Protein AF-T0SGX7-F1 (afdb_monomer_lite)

Structure (mmCIF, N/CA/C/O backbone):
data_AF-T0SGX7-F1
#
_entry.id   AF-T0SGX7-F1
#
loop_
_atom_site.group_PDB
_atom_site.id
_atom_site.type_symbol
_atom_site.label_atom_id
_atom_site.label_alt_id
_atom_site.label_comp_id
_atom_site.label_asym_id
_atom_site.label_entity_id
_atom_site.label_seq_id
_atom_site.pdbx_PDB_ins_code
_atom_site.Cartn_x
_atom_site.Cartn_y
_atom_site.Cartn_z
_atom_site.occupancy
_atom_site.B_iso_or_equiv
_atom_site.auth_seq_id
_atom_site.auth_comp_id
_atom_site.auth_asym_id
_atom_site.auth_atom_id
_atom_site.pdbx_PDB_model_num
ATOM 1 N N . MET A 1 1 ? -14.349 7.150 24.440 1.00 60.56 1 MET A N 1
ATOM 2 C CA . MET A 1 1 ? -14.255 6.760 23.020 1.00 60.56 1 MET A CA 1
ATOM 3 C C . MET A 1 1 ? -13.538 5.425 22.961 1.00 60.56 1 MET A C 1
ATOM 5 O O . MET A 1 1 ? -12.526 5.300 23.639 1.00 60.56 1 MET A O 1
ATOM 9 N N . GLN A 1 2 ? -14.108 4.421 22.298 1.00 63.16 2 GLN A N 1
ATOM 10 C CA . GLN A 1 2 ? -13.567 3.058 22.268 1.00 63.16 2 GLN A CA 1
ATOM 11 C C . GLN A 1 2 ? -13.543 2.549 20.828 1.00 63.16 2 GLN A C 1
ATOM 13 O O . GLN A 1 2 ? -14.451 2.848 20.053 1.00 63.16 2 GLN A O 1
ATOM 18 N N . ILE A 1 3 ? -12.508 1.786 20.488 1.00 76.69 3 ILE A N 1
ATOM 19 C CA . ILE A 1 3 ? -12.395 1.096 19.204 1.00 76.69 3 ILE A CA 1
ATOM 20 C C . ILE A 1 3 ? -13.246 -0.180 19.276 1.00 76.69 3 ILE A C 1
ATOM 22 O O . ILE A 1 3 ? -12.755 -1.243 19.639 1.00 76.69 3 ILE A O 1
ATOM 26 N N . GLU A 1 4 ? -14.543 -0.063 18.993 1.00 73.44 4 GLU A N 1
ATOM 27 C CA . GLU A 1 4 ? -15.496 -1.188 19.079 1.00 73.44 4 GLU A CA 1
ATOM 28 C C . GLU A 1 4 ? -15.852 -1.781 17.703 1.00 73.44 4 GLU A C 1
ATOM 30 O O . GLU A 1 4 ? -16.314 -2.914 17.627 1.00 73.44 4 GLU A O 1
ATOM 35 N N . GLN A 1 5 ? -15.598 -1.049 16.610 1.00 81.19 5 GLN A N 1
ATOM 36 C CA . GLN A 1 5 ? -16.000 -1.421 15.241 1.00 81.19 5 GLN A CA 1
ATOM 37 C C . GLN A 1 5 ? -14.837 -1.354 14.236 1.00 81.19 5 GLN A C 1
ATOM 39 O O . GLN A 1 5 ? -15.027 -1.017 13.072 1.00 81.19 5 GLN A O 1
ATOM 44 N N . ALA A 1 6 ? -13.611 -1.674 14.668 1.00 82.56 6 ALA A N 1
ATOM 45 C CA . ALA A 1 6 ? -12.441 -1.653 13.778 1.00 82.56 6 ALA A CA 1
ATOM 46 C C . ALA A 1 6 ? -12.567 -2.589 12.564 1.00 82.56 6 ALA A C 1
ATOM 48 O O . ALA A 1 6 ? -11.907 -2.380 11.550 1.00 82.56 6 ALA A O 1
ATOM 49 N N . CYS A 1 7 ? -13.409 -3.622 12.650 1.00 82.38 7 CYS A N 1
ATOM 50 C CA . CYS A 1 7 ? -13.674 -4.531 11.538 1.00 82.38 7 CYS A CA 1
ATOM 51 C C . CYS A 1 7 ? -14.373 -3.863 10.345 1.00 82.38 7 CYS A C 1
ATOM 53 O O . CYS A 1 7 ? -14.205 -4.354 9.228 1.00 82.38 7 CYS A O 1
ATOM 55 N N . GLU A 1 8 ? -15.084 -2.757 10.584 1.00 85.00 8 GLU A N 1
ATOM 56 C CA . GLU A 1 8 ? -15.831 -1.987 9.581 1.00 85.00 8 GLU A CA 1
ATOM 57 C C . GLU A 1 8 ? -14.970 -0.931 8.875 1.00 85.00 8 GLU A C 1
ATOM 59 O O . GLU A 1 8 ? -15.434 -0.265 7.952 1.00 85.00 8 GLU A O 1
ATOM 64 N N . TRP A 1 9 ? -13.728 -0.722 9.320 1.00 90.06 9 TRP A N 1
ATOM 65 C CA . TRP A 1 9 ? -12.872 0.309 8.742 1.00 90.06 9 TRP A CA 1
ATOM 66 C C . TRP A 1 9 ? -12.347 -0.085 7.368 1.00 90.06 9 TRP A C 1
ATOM 68 O O . TRP A 1 9 ? -12.025 -1.246 7.096 1.00 90.06 9 TRP A O 1
ATOM 78 N N . THR A 1 10 ? -12.235 0.922 6.508 1.00 90.75 10 THR A N 1
ATOM 79 C CA . THR A 1 10 ? -11.766 0.763 5.136 1.00 90.75 10 THR A CA 1
ATOM 80 C C . THR A 1 10 ? -10.269 0.494 5.120 1.00 90.75 10 THR A C 1
ATOM 82 O O . THR A 1 10 ? -9.479 1.294 5.622 1.00 90.75 10 THR A O 1
ATOM 85 N N . LEU A 1 11 ? -9.883 -0.620 4.500 1.00 94.19 11 LEU A N 1
ATOM 86 C CA . LEU A 1 11 ? -8.497 -0.887 4.141 1.00 94.19 11 LEU A CA 1
ATOM 87 C C . LEU A 1 11 ? -8.142 0.007 2.950 1.00 94.19 11 LEU A C 1
ATOM 89 O O . LEU A 1 11 ? -8.727 -0.154 1.881 1.00 94.19 11 LEU A O 1
ATOM 93 N N . ASP A 1 12 ? -7.240 0.961 3.157 1.00 96.81 12 ASP A N 1
ATOM 94 C CA . ASP A 1 12 ? -6.843 1.921 2.129 1.00 96.81 12 ASP A CA 1
ATOM 95 C C . ASP A 1 12 ? -6.011 1.219 1.057 1.00 96.81 12 ASP A C 1
ATOM 97 O O . ASP A 1 12 ? -6.415 1.135 -0.099 1.00 96.81 12 ASP A O 1
ATOM 101 N N . HIS A 1 13 ? -4.889 0.625 1.465 1.00 98.00 13 HIS A N 1
ATOM 102 C CA . HIS A 1 13 ? -4.007 -0.109 0.572 1.00 98.00 13 HIS A CA 1
ATOM 103 C C . HIS A 1 13 ? -3.211 -1.194 1.299 1.00 98.00 13 HIS A C 1
ATOM 105 O O . HIS A 1 13 ? -3.097 -1.220 2.526 1.00 98.00 13 HIS A O 1
ATOM 111 N N . VAL A 1 14 ? -2.641 -2.106 0.512 1.00 97.88 14 VAL A N 1
ATOM 112 C CA . VAL A 1 14 ? -1.646 -3.089 0.958 1.00 97.88 14 VAL A CA 1
ATOM 113 C C . VAL A 1 14 ? -0.308 -2.818 0.282 1.00 97.88 14 VAL A C 1
ATOM 115 O O . VAL A 1 14 ? -0.272 -2.407 -0.876 1.00 97.88 14 VAL A O 1
ATOM 118 N N . CYS A 1 15 ? 0.795 -3.075 0.981 1.00 98.38 15 CYS A N 1
ATOM 119 C CA . CYS A 1 15 ? 2.143 -2.885 0.451 1.00 98.38 15 CYS A CA 1
ATOM 120 C C . CYS A 1 15 ? 2.793 -4.227 0.104 1.00 98.38 15 CYS A C 1
ATOM 122 O O . CYS A 1 15 ? 2.898 -5.114 0.959 1.00 98.38 15 CYS A O 1
ATOM 124 N N . TYR A 1 16 ? 3.269 -4.362 -1.136 1.00 98.25 16 TYR A N 1
ATOM 125 C CA . TYR A 1 16 ? 4.116 -5.468 -1.580 1.00 98.25 16 TYR A CA 1
ATOM 126 C C . TYR A 1 16 ? 5.575 -5.011 -1.665 1.00 98.25 16 TYR A C 1
ATOM 128 O O . TYR A 1 16 ? 5.941 -4.180 -2.498 1.00 98.25 16 TYR A O 1
ATOM 136 N N . ARG A 1 17 ? 6.441 -5.585 -0.827 1.00 98.12 17 ARG A N 1
ATOM 137 C CA . ARG A 1 17 ? 7.886 -5.344 -0.873 1.00 98.12 17 ARG A CA 1
ATOM 138 C C . ARG A 1 17 ? 8.523 -6.160 -1.988 1.00 98.12 17 ARG A C 1
ATOM 140 O O . ARG A 1 17 ? 8.257 -7.352 -2.119 1.00 98.12 17 ARG A O 1
ATOM 147 N N . CYS A 1 18 ? 9.420 -5.520 -2.727 1.00 97.50 18 CYS A N 1
ATOM 148 C CA . CYS A 1 18 ? 10.350 -6.194 -3.624 1.00 97.50 18 CYS A CA 1
ATOM 149 C C . CYS A 1 18 ? 11.675 -6.456 -2.892 1.00 97.50 18 CYS A C 1
ATOM 151 O O . CYS A 1 18 ? 12.097 -5.636 -2.070 1.00 97.50 18 CYS A O 1
ATOM 153 N N . GLU A 1 19 ? 12.348 -7.557 -3.217 1.00 96.56 19 GLU A N 1
ATOM 154 C CA . GLU A 1 19 ? 13.724 -7.822 -2.760 1.00 96.56 19 GLU A CA 1
ATOM 155 C C . GLU A 1 19 ? 14.754 -7.134 -3.658 1.00 96.56 19 GLU A C 1
ATOM 157 O O . GLU A 1 19 ? 15.761 -6.612 -3.178 1.00 96.56 19 GLU A O 1
ATOM 162 N N . GLU A 1 20 ? 14.483 -7.105 -4.964 1.00 96.69 20 GLU A N 1
ATOM 163 C CA . GLU A 1 20 ? 15.416 -6.646 -5.990 1.00 96.69 20 GLU A CA 1
ATOM 164 C C . GLU A 1 20 ? 14.817 -5.528 -6.850 1.00 96.69 20 GLU A C 1
ATOM 166 O O . GLU A 1 20 ? 13.611 -5.461 -7.090 1.00 96.69 20 GLU A O 1
ATOM 171 N N . GLU A 1 21 ? 15.671 -4.632 -7.346 1.00 96.94 21 GLU A N 1
ATOM 172 C CA . GLU A 1 21 ? 15.259 -3.528 -8.224 1.00 96.94 21 GLU A CA 1
ATOM 173 C C . GLU A 1 21 ? 14.617 -4.037 -9.525 1.00 96.94 21 GLU A C 1
ATOM 175 O O . GLU A 1 21 ? 13.660 -3.44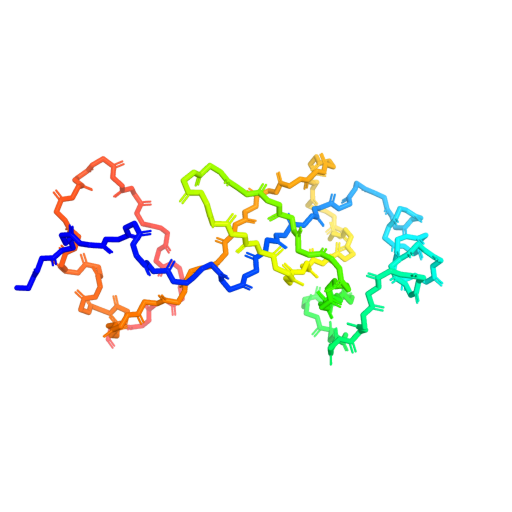9 -10.039 1.00 96.94 21 GLU A O 1
ATOM 180 N N . ALA A 1 22 ? 15.106 -5.175 -10.027 1.00 97.94 22 ALA A N 1
ATOM 181 C CA . ALA A 1 22 ? 14.550 -5.846 -11.193 1.00 97.94 22 ALA A CA 1
ATOM 182 C C . ALA A 1 22 ? 13.101 -6.308 -10.958 1.00 97.94 22 ALA A C 1
ATOM 184 O O . ALA A 1 22 ? 12.274 -6.184 -11.860 1.00 97.94 22 ALA A O 1
ATOM 185 N N . GLU A 1 23 ? 12.772 -6.778 -9.748 1.00 97.88 23 GLU A N 1
ATOM 186 C CA . GLU A 1 23 ? 11.409 -7.178 -9.375 1.00 97.88 23 GLU A CA 1
ATOM 187 C C . GLU A 1 23 ? 10.470 -5.969 -9.375 1.00 97.88 23 GLU A C 1
ATOM 189 O O . GLU A 1 23 ? 9.426 -6.009 -10.027 1.00 97.88 23 GLU A O 1
ATOM 194 N N . TYR A 1 24 ? 10.876 -4.866 -8.735 1.00 98.38 24 TYR A N 1
ATOM 195 C CA . TYR A 1 24 ? 10.110 -3.617 -8.759 1.00 98.38 24 TYR A CA 1
ATOM 196 C C . TYR A 1 24 ? 9.861 -3.141 -10.193 1.00 98.38 24 TYR A C 1
ATOM 198 O O . TYR A 1 24 ? 8.727 -2.845 -10.567 1.00 98.38 24 TYR A O 1
ATOM 206 N N . THR A 1 25 ? 10.912 -3.110 -11.016 1.00 98.38 25 THR A N 1
ATOM 207 C CA . THR A 1 25 ? 10.822 -2.642 -12.404 1.00 98.38 25 THR A CA 1
ATOM 208 C C . THR A 1 25 ? 9.881 -3.526 -13.215 1.00 98.38 25 THR A C 1
ATOM 210 O O . THR A 1 25 ? 9.022 -3.023 -13.940 1.00 98.38 25 THR A O 1
ATOM 213 N N . HIS A 1 26 ? 9.995 -4.846 -13.066 1.00 98.50 26 HIS A N 1
ATOM 214 C CA . HIS A 1 26 ? 9.119 -5.789 -13.745 1.00 98.50 26 HIS A CA 1
ATOM 215 C C . HIS A 1 26 ? 7.652 -5.605 -13.329 1.00 98.50 26 HIS A C 1
ATOM 217 O O . HIS A 1 26 ? 6.780 -5.477 -14.194 1.00 98.50 26 HIS A O 1
ATOM 223 N N . LEU A 1 27 ? 7.377 -5.506 -12.025 1.00 98.31 27 LEU A N 1
ATOM 224 C CA . LEU A 1 27 ? 6.026 -5.292 -11.510 1.00 98.31 27 LEU A CA 1
ATOM 225 C C . LEU A 1 27 ? 5.440 -3.961 -11.991 1.00 98.31 27 LEU A C 1
ATOM 227 O O . LEU A 1 27 ? 4.373 -3.947 -12.602 1.00 98.31 27 LEU A O 1
ATOM 231 N N . ALA A 1 28 ? 6.151 -2.856 -11.770 1.00 98.38 28 ALA A N 1
ATOM 232 C CA . ALA A 1 28 ? 5.639 -1.510 -12.006 1.00 98.38 28 ALA A CA 1
ATOM 233 C C . ALA A 1 28 ? 5.558 -1.129 -13.493 1.00 98.38 28 ALA A C 1
ATOM 235 O O . ALA A 1 28 ? 4.777 -0.249 -13.852 1.00 98.38 28 ALA A O 1
ATOM 236 N N . ARG A 1 29 ? 6.367 -1.747 -14.366 1.00 98.31 29 ARG A N 1
ATOM 237 C CA . ARG A 1 29 ? 6.426 -1.399 -15.799 1.00 98.31 29 ARG A CA 1
ATOM 238 C C . ARG A 1 29 ? 5.806 -2.436 -16.721 1.00 98.31 29 ARG A C 1
ATOM 240 O O . ARG A 1 29 ? 5.434 -2.082 -17.833 1.00 98.31 29 ARG A O 1
ATOM 247 N N . THR A 1 30 ? 5.702 -3.691 -16.286 1.00 98.44 30 THR A N 1
ATOM 248 C CA . THR A 1 30 ? 5.217 -4.785 -17.143 1.00 98.44 30 THR A CA 1
ATOM 249 C C . THR A 1 30 ? 3.932 -5.396 -16.612 1.00 98.44 30 THR A C 1
ATOM 251 O O . THR A 1 30 ? 2.959 -5.482 -17.350 1.00 98.44 30 THR A O 1
ATOM 254 N N . VAL A 1 31 ? 3.904 -5.812 -15.344 1.00 98.38 31 VAL A N 1
ATOM 255 C CA . VAL A 1 31 ? 2.779 -6.592 -14.806 1.00 98.38 31 VAL A CA 1
ATOM 256 C C . VAL A 1 31 ? 1.590 -5.694 -14.473 1.00 98.38 31 VAL A C 1
ATOM 258 O O . VAL A 1 31 ? 0.517 -5.839 -15.054 1.00 98.38 31 VAL A O 1
ATOM 261 N N . LEU A 1 32 ? 1.775 -4.732 -13.570 1.00 98.44 32 LEU A N 1
ATOM 262 C CA . LEU A 1 32 ? 0.683 -3.919 -13.034 1.00 98.44 32 LEU A CA 1
ATOM 263 C C . LEU A 1 32 ? -0.022 -3.053 -14.083 1.00 98.44 32 LEU A C 1
ATOM 265 O O . LEU A 1 32 ? -1.246 -2.999 -14.028 1.00 98.44 32 LEU A O 1
ATOM 269 N N . PRO A 1 33 ? 0.652 -2.475 -15.097 1.00 98.50 33 PRO A N 1
ATOM 270 C CA . PRO A 1 33 ? -0.045 -1.745 -16.158 1.00 98.50 33 PRO A CA 1
ATOM 271 C C . PRO A 1 33 ? -1.078 -2.573 -16.944 1.00 98.50 33 PRO A C 1
ATOM 273 O O . PRO A 1 33 ? -1.951 -1.999 -17.587 1.00 98.50 33 PRO A O 1
ATOM 276 N N . THR A 1 34 ? -1.003 -3.910 -16.902 1.00 98.44 34 THR A N 1
ATOM 277 C CA . THR A 1 34 ? -1.974 -4.792 -17.578 1.00 98.44 34 THR A CA 1
ATOM 278 C C . THR A 1 34 ? -3.234 -5.072 -16.759 1.00 98.44 34 THR A C 1
ATOM 280 O O . THR A 1 34 ? -4.221 -5.547 -17.313 1.00 98.44 34 THR A O 1
ATOM 283 N N . MET A 1 35 ? -3.213 -4.792 -15.454 1.00 98.44 35 MET A N 1
ATOM 284 C CA . MET A 1 35 ? -4.275 -5.186 -14.518 1.00 98.44 35 MET A CA 1
ATOM 285 C C . MET A 1 35 ? -4.602 -4.122 -13.463 1.00 98.44 35 MET A C 1
ATOM 287 O O . MET A 1 35 ? -5.350 -4.381 -12.517 1.00 98.44 35 MET A O 1
ATOM 291 N N . ALA A 1 36 ? -4.003 -2.941 -13.584 1.00 98.75 36 ALA A N 1
ATOM 292 C CA . ALA A 1 36 ? -4.139 -1.849 -12.646 1.00 98.75 36 ALA A CA 1
ATOM 293 C C . ALA A 1 36 ? -3.880 -0.502 -13.325 1.00 98.75 36 ALA A C 1
ATOM 295 O O . ALA A 1 36 ? -3.215 -0.400 -14.356 1.00 98.75 36 ALA A O 1
ATOM 296 N N . THR A 1 37 ? -4.389 0.553 -12.707 1.00 98.81 37 THR A N 1
ATOM 297 C CA . THR A 1 37 ? -4.141 1.940 -13.088 1.00 98.81 37 THR A CA 1
ATOM 298 C C . THR A 1 37 ? -3.139 2.539 -12.112 1.00 98.81 37 THR A C 1
ATOM 300 O O . THR A 1 37 ? -3.376 2.520 -10.904 1.00 98.81 37 THR A O 1
ATOM 303 N N . LEU A 1 38 ? -2.026 3.081 -12.613 1.00 98.75 38 LEU A N 1
ATOM 304 C CA . LEU A 1 38 ? -1.094 3.846 -11.784 1.00 98.75 38 LEU A CA 1
ATOM 305 C C . LEU A 1 38 ? -1.818 5.078 -11.227 1.00 98.75 38 LEU A C 1
ATOM 307 O O . LEU A 1 38 ? -2.332 5.888 -11.997 1.00 98.75 38 LEU A O 1
ATOM 311 N N . LEU A 1 39 ? -1.861 5.208 -9.903 1.00 98.69 39 LEU A N 1
ATOM 312 C CA . LEU A 1 39 ? -2.404 6.389 -9.235 1.00 98.69 39 LEU A CA 1
ATOM 313 C C . LEU A 1 39 ? -1.322 7.453 -9.078 1.00 98.69 39 LEU A C 1
ATOM 315 O O . LEU A 1 39 ? -1.526 8.611 -9.431 1.00 98.69 39 LEU A O 1
ATOM 319 N N . VAL A 1 40 ? -0.169 7.046 -8.550 1.00 98.38 40 VAL A N 1
ATOM 320 C CA . VAL A 1 40 ? 0.964 7.93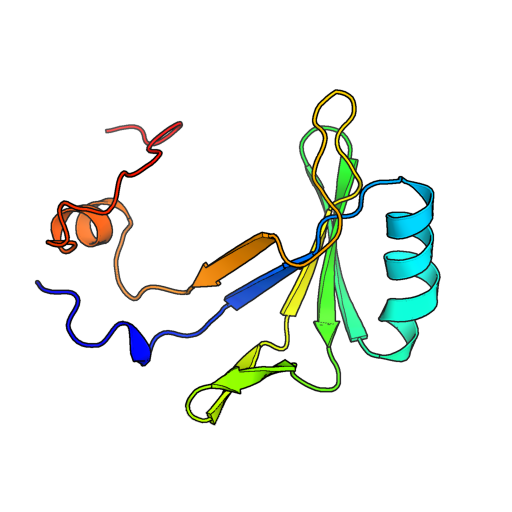0 -8.289 1.00 98.38 40 VAL A CA 1
ATOM 321 C C . VAL A 1 40 ? 2.255 7.126 -8.247 1.00 98.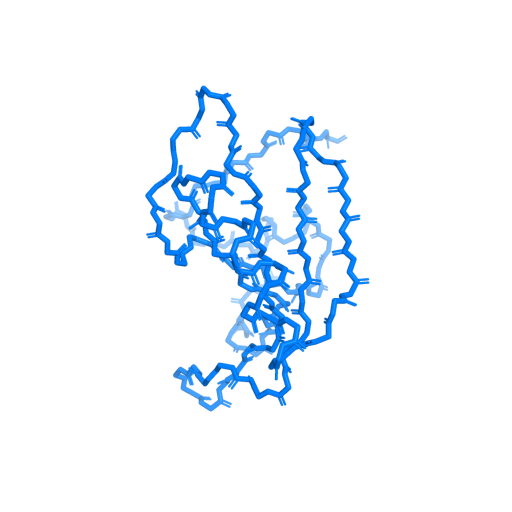38 40 VAL A C 1
ATOM 323 O O . VAL A 1 40 ? 2.272 5.973 -7.821 1.00 98.38 40 VAL A O 1
ATOM 326 N N . GLU A 1 41 ? 3.345 7.749 -8.677 1.00 98.44 41 GLU A N 1
ATOM 327 C CA . GLU A 1 41 ? 4.697 7.288 -8.400 1.00 98.44 41 GLU A CA 1
ATOM 328 C C . GLU A 1 41 ? 5.517 8.483 -7.923 1.00 98.44 41 GLU A C 1
ATOM 330 O O . GLU A 1 41 ? 5.642 9.477 -8.638 1.00 98.44 41 GLU A O 1
ATOM 335 N N . SER A 1 42 ? 6.041 8.391 -6.703 1.00 97.69 42 SER A N 1
ATOM 336 C CA . SER A 1 42 ? 6.732 9.497 -6.037 1.00 97.69 42 SER A CA 1
ATOM 337 C C . SER A 1 42 ? 8.081 9.048 -5.496 1.00 97.69 42 SER A C 1
ATOM 339 O O . SER A 1 42 ? 8.246 7.905 -5.066 1.00 97.69 42 SER A O 1
ATOM 341 N N . GLU A 1 43 ? 9.052 9.959 -5.478 1.00 97.44 43 GLU A N 1
ATOM 342 C CA . GLU A 1 43 ? 10.340 9.711 -4.835 1.00 97.44 43 GLU A CA 1
ATOM 343 C C . GLU A 1 43 ? 10.214 9.876 -3.313 1.00 97.44 43 GLU A C 1
ATOM 345 O O . GLU A 1 43 ? 9.879 10.950 -2.814 1.00 97.44 43 GLU A O 1
ATOM 350 N N . VAL A 1 44 ? 10.504 8.811 -2.562 1.00 94.25 44 VAL A N 1
ATOM 351 C CA . VAL A 1 44 ? 10.449 8.797 -1.094 1.00 94.25 44 VAL A CA 1
ATOM 352 C C . VAL A 1 44 ? 11.724 8.166 -0.552 1.00 94.25 44 VAL A C 1
ATOM 354 O O . VAL A 1 44 ? 11.978 6.974 -0.715 1.00 94.25 44 VAL A O 1
ATOM 357 N N . GLY A 1 45 ? 12.552 8.967 0.120 1.00 90.75 45 GLY A N 1
ATOM 358 C CA . GLY A 1 45 ? 13.829 8.490 0.656 1.00 90.75 45 GLY A CA 1
ATOM 359 C C . GLY A 1 45 ? 14.817 8.043 -0.430 1.00 90.75 45 GLY A C 1
ATOM 360 O O . GLY A 1 45 ? 15.544 7.073 -0.211 1.00 90.75 45 GLY A O 1
ATOM 361 N N . GLY A 1 46 ? 14.819 8.728 -1.581 1.00 94.75 46 GLY A N 1
ATOM 362 C CA . GLY A 1 46 ? 15.745 8.497 -2.697 1.00 94.75 46 GLY A CA 1
ATOM 363 C C . GLY A 1 46 ? 15.423 7.281 -3.568 1.00 94.75 46 GLY A C 1
ATOM 364 O O . GLY A 1 46 ? 16.306 6.780 -4.258 1.00 94.75 46 GLY A O 1
ATOM 365 N N . ARG A 1 47 ? 14.191 6.763 -3.504 1.00 96.81 47 ARG A N 1
ATOM 366 C CA . ARG A 1 47 ? 13.713 5.653 -4.339 1.00 96.81 47 ARG A CA 1
ATOM 367 C C . ARG A 1 47 ? 12.257 5.900 -4.751 1.00 96.81 47 ARG A C 1
ATOM 369 O O . ARG A 1 47 ? 11.524 6.519 -3.974 1.00 96.81 47 ARG A O 1
ATOM 376 N N . PRO A 1 48 ? 11.816 5.418 -5.919 1.00 98.12 48 PRO A N 1
ATOM 377 C CA . PRO A 1 48 ? 10.423 5.518 -6.312 1.00 98.12 48 PRO A CA 1
ATOM 378 C C . PRO A 1 48 ? 9.552 4.550 -5.502 1.00 98.12 48 PRO A C 1
ATOM 380 O O . PRO A 1 48 ? 9.936 3.413 -5.203 1.00 98.12 48 PRO A O 1
ATOM 383 N N . ILE A 1 49 ? 8.359 5.015 -5.156 1.00 98.56 49 ILE A N 1
ATOM 384 C CA . ILE A 1 49 ? 7.274 4.211 -4.602 1.00 98.56 49 ILE A CA 1
ATOM 385 C C . ILE A 1 49 ? 6.063 4.425 -5.498 1.00 98.56 49 ILE A C 1
ATOM 387 O 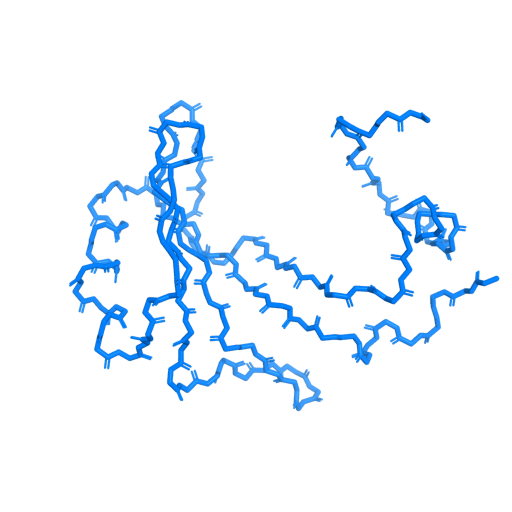O . ILE A 1 49 ? 5.658 5.566 -5.719 1.00 98.56 49 ILE A O 1
ATOM 391 N N . ALA A 1 50 ? 5.535 3.333 -6.047 1.00 98.75 50 ALA A N 1
ATOM 392 C CA . ALA A 1 50 ? 4.419 3.362 -6.978 1.00 98.75 50 ALA A CA 1
ATOM 393 C C . ALA A 1 50 ? 3.160 2.795 -6.322 1.00 98.75 50 ALA A C 1
ATOM 395 O O . ALA A 1 50 ? 3.202 1.723 -5.724 1.00 98.75 50 ALA A O 1
ATOM 396 N N . THR A 1 51 ? 2.036 3.480 -6.491 1.00 98.75 51 THR A N 1
ATOM 397 C CA . THR A 1 51 ? 0.733 3.062 -5.974 1.00 98.75 51 THR A CA 1
ATOM 398 C C . THR A 1 51 ? -0.219 2.841 -7.137 1.00 98.75 51 THR A C 1
ATOM 400 O O . THR A 1 51 ? -0.404 3.716 -7.986 1.00 98.75 51 THR A O 1
ATOM 403 N N . PHE A 1 52 ? -0.842 1.668 -7.180 1.00 98.88 52 PHE A N 1
ATOM 404 C CA . PHE A 1 52 ? -1.711 1.230 -8.265 1.00 98.88 52 PHE A CA 1
ATOM 405 C C . PHE A 1 52 ? -3.106 0.894 -7.748 1.00 98.88 52 PHE A C 1
ATOM 407 O O . PHE A 1 52 ? -3.242 0.209 -6.739 1.00 98.88 52 PHE A O 1
ATOM 414 N N . LYS A 1 53 ? -4.142 1.302 -8.486 1.00 98.81 53 LYS A N 1
ATOM 415 C CA . LYS A 1 53 ? -5.516 0.826 -8.305 1.00 98.81 53 LYS A CA 1
ATOM 416 C C . LYS A 1 53 ? -5.766 -0.370 -9.219 1.00 98.81 53 LYS A C 1
ATOM 418 O O . LYS A 1 53 ? -5.836 -0.212 -10.437 1.00 98.81 53 LYS A O 1
ATOM 423 N N . LEU A 1 54 ? -5.880 -1.556 -8.640 1.00 98.75 54 LEU A N 1
ATOM 424 C CA . LEU A 1 54 ? -6.160 -2.813 -9.322 1.00 98.75 54 LEU A CA 1
ATOM 425 C C . LEU A 1 54 ? -7.543 -2.770 -9.987 1.00 98.75 54 LEU A C 1
ATOM 427 O O . LEU A 1 54 ? -8.509 -2.268 -9.416 1.00 98.75 54 LEU A O 1
ATOM 431 N N . HIS A 1 55 ? -7.656 -3.330 -11.192 1.00 98.56 55 HIS A N 1
ATOM 432 C CA . HIS A 1 55 ? -8.942 -3.451 -11.892 1.00 98.56 55 HIS A CA 1
ATOM 433 C C . HIS A 1 55 ? -9.861 -4.482 -11.228 1.00 98.56 55 HIS A C 1
ATOM 435 O O . HIS A 1 55 ? -11.081 -4.360 -11.302 1.00 98.56 55 HIS A O 1
ATOM 441 N N . ALA A 1 56 ? -9.271 -5.479 -10.565 1.00 98.12 56 ALA A N 1
ATOM 442 C CA . ALA A 1 56 ? -9.962 -6.457 -9.737 1.00 98.12 56 ALA A CA 1
ATOM 443 C C . ALA A 1 56 ? -9.381 -6.425 -8.319 1.00 98.12 56 ALA A C 1
ATOM 445 O O . ALA A 1 56 ? -8.177 -6.606 -8.131 1.00 98.12 56 ALA A O 1
ATOM 446 N N . ALA A 1 57 ? -10.243 -6.193 -7.329 1.00 97.56 57 ALA A N 1
ATOM 447 C CA . ALA A 1 57 ? -9.840 -6.122 -5.931 1.00 97.56 57 ALA A CA 1
ATOM 448 C C . ALA A 1 57 ? -9.379 -7.492 -5.403 1.00 97.56 57 ALA A C 1
ATOM 450 O O . ALA A 1 57 ? -9.929 -8.534 -5.769 1.00 97.56 57 ALA A O 1
ATOM 451 N N . ILE A 1 58 ? -8.405 -7.485 -4.496 1.00 95.44 58 ILE A N 1
ATOM 452 C CA . ILE A 1 58 ? -7.948 -8.675 -3.778 1.00 95.44 58 ILE A CA 1
ATOM 453 C C . ILE A 1 58 ? -9.000 -9.011 -2.710 1.00 95.44 58 ILE A C 1
ATOM 455 O O . ILE A 1 58 ? -9.239 -8.180 -1.826 1.00 95.44 58 ILE A O 1
ATOM 459 N N . PRO A 1 59 ? -9.637 -10.196 -2.756 1.00 94.69 59 PRO A N 1
ATOM 460 C CA . PRO A 1 59 ? -10.625 -10.586 -1.761 1.00 94.69 59 PRO A CA 1
ATOM 461 C C . PRO A 1 59 ? -9.956 -10.930 -0.426 1.00 94.69 59 PRO A C 1
ATOM 463 O O . PRO A 1 59 ? -8.914 -11.585 -0.376 1.00 94.69 59 PRO A O 1
ATOM 466 N N . LEU A 1 60 ? -10.596 -10.524 0.666 1.00 90.06 60 LEU A N 1
ATOM 467 C CA . LEU A 1 60 ? -10.181 -10.777 2.042 1.00 90.06 60 LEU A CA 1
ATOM 468 C C . LEU A 1 60 ? -11.294 -11.502 2.809 1.00 90.06 60 LEU A C 1
ATOM 470 O O . LEU A 1 60 ? -12.460 -11.535 2.410 1.00 90.06 60 LEU A O 1
ATOM 474 N N . ALA A 1 61 ? -10.938 -12.074 3.959 1.00 87.25 61 ALA A N 1
ATOM 475 C CA . ALA A 1 61 ? -11.911 -12.710 4.838 1.00 87.25 61 ALA A CA 1
ATOM 476 C C . ALA A 1 61 ? -13.002 -11.721 5.296 1.00 87.25 61 ALA A C 1
ATOM 478 O O . ALA A 1 61 ? -12.735 -10.538 5.543 1.00 87.25 61 ALA A O 1
ATOM 479 N N . GLY A 1 62 ? -14.225 -12.236 5.448 1.00 86.50 62 GLY A N 1
ATOM 480 C CA . GLY A 1 62 ? -15.385 -11.454 5.887 1.00 86.50 62 GLY A CA 1
ATOM 481 C C . GLY A 1 62 ? -16.026 -10.601 4.789 1.00 86.50 62 GLY A C 1
ATOM 482 O O . GLY A 1 62 ? -16.665 -9.609 5.109 1.00 86.50 62 GLY A O 1
ATOM 483 N N . GLY A 1 63 ? -15.834 -10.946 3.509 1.00 88.00 63 GLY A N 1
ATOM 484 C CA . GLY A 1 63 ? -16.429 -10.212 2.381 1.00 88.00 63 GLY A CA 1
ATOM 485 C C . GLY A 1 63 ? -15.766 -8.864 2.088 1.00 88.00 63 GLY A C 1
ATOM 486 O O . GLY A 1 63 ? -16.305 -8.065 1.329 1.00 88.00 63 GLY A O 1
ATOM 487 N N . ARG A 1 64 ? -14.601 -8.610 2.689 1.00 90.06 64 ARG A N 1
ATOM 488 C CA . ARG A 1 64 ? -13.813 -7.393 2.481 1.00 90.06 64 ARG A CA 1
ATOM 489 C C . ARG A 1 64 ? -12.916 -7.542 1.259 1.00 90.06 64 ARG A C 1
ATOM 491 O O . ARG A 1 64 ? -12.659 -8.650 0.791 1.00 90.06 64 ARG A O 1
ATOM 498 N N . SER A 1 65 ? -12.392 -6.427 0.776 1.00 94.88 65 SER A N 1
ATOM 499 C CA . SER A 1 65 ? -11.428 -6.416 -0.318 1.00 94.88 65 SER A CA 1
ATOM 500 C C . SER A 1 65 ? -10.537 -5.184 -0.255 1.00 94.88 65 SER A C 1
ATOM 502 O O . SER A 1 65 ? -10.906 -4.192 0.368 1.00 94.88 65 SER A O 1
ATOM 504 N N . VAL A 1 66 ? -9.401 -5.241 -0.943 1.00 96.88 66 VAL A N 1
ATOM 505 C CA . VAL A 1 66 ? -8.521 -4.091 -1.182 1.00 96.88 66 VAL A CA 1
ATOM 506 C C . VAL A 1 66 ? -8.184 -4.015 -2.658 1.00 96.88 66 VAL A C 1
ATOM 508 O O . VAL A 1 66 ? -7.851 -5.025 -3.278 1.00 96.88 66 VAL A O 1
ATOM 511 N N . ASP A 1 67 ? -8.306 -2.829 -3.236 1.00 98.06 67 ASP A N 1
ATOM 512 C CA . ASP A 1 67 ? -8.025 -2.591 -4.649 1.00 98.06 67 ASP A CA 1
ATOM 513 C C . ASP A 1 67 ? -6.838 -1.653 -4.866 1.00 98.06 67 ASP A C 1
ATOM 515 O O . ASP A 1 67 ? -6.526 -1.349 -6.011 1.00 98.06 67 ASP A O 1
ATOM 519 N N . VAL A 1 68 ? -6.137 -1.236 -3.810 1.00 98.62 68 VAL A N 1
ATOM 520 C CA . VAL A 1 68 ? -4.929 -0.415 -3.920 1.00 98.62 68 VAL A CA 1
ATOM 521 C C . VAL A 1 68 ? -3.704 -1.198 -3.456 1.00 98.62 68 VAL A C 1
ATOM 523 O O . VAL A 1 68 ? -3.666 -1.749 -2.354 1.00 98.62 68 VAL A O 1
ATOM 526 N N . LEU A 1 69 ? -2.694 -1.240 -4.324 1.00 98.69 69 LEU A N 1
ATOM 527 C CA . LEU A 1 69 ? -1.408 -1.882 -4.088 1.00 98.69 69 LEU A CA 1
ATOM 528 C C . LEU A 1 69 ? -0.292 -0.836 -4.137 1.00 98.69 69 LEU A C 1
ATOM 530 O O . LEU A 1 69 ? -0.073 -0.206 -5.174 1.00 98.69 69 LEU A O 1
ATOM 534 N N . GLU A 1 70 ? 0.439 -0.691 -3.038 1.00 98.75 70 GLU A N 1
ATOM 535 C CA . GLU A 1 70 ? 1.698 0.045 -2.992 1.00 98.75 70 GLU A CA 1
ATOM 536 C C . GLU A 1 70 ? 2.869 -0.905 -3.284 1.00 98.75 70 GLU A C 1
ATOM 538 O O . GLU A 1 70 ? 2.961 -2.003 -2.729 1.00 98.75 70 GLU A O 1
ATOM 543 N N . VAL A 1 71 ? 3.782 -0.481 -4.155 1.00 98.56 71 VAL A N 1
ATOM 544 C CA . VAL A 1 71 ? 5.007 -1.202 -4.503 1.00 98.56 71 VAL A CA 1
ATOM 545 C C . VAL A 1 71 ? 6.198 -0.245 -4.388 1.00 98.56 71 VAL A C 1
ATOM 547 O O . VAL A 1 71 ? 6.469 0.535 -5.304 1.00 98.56 71 VAL A O 1
ATOM 550 N N . PRO A 1 72 ? 6.935 -0.264 -3.269 1.00 98.31 72 PRO A N 1
ATOM 551 C CA . PRO A 1 72 ? 8.166 0.499 -3.115 1.00 98.31 72 PRO A CA 1
ATOM 552 C C . PRO A 1 72 ? 9.357 -0.216 -3.764 1.00 98.31 72 PRO A C 1
ATOM 554 O O . PRO A 1 72 ? 9.609 -1.392 -3.483 1.00 98.31 72 PRO A O 1
ATOM 557 N N . MET A 1 73 ? 10.164 0.507 -4.549 1.00 98.12 73 MET A N 1
ATOM 558 C CA . MET A 1 73 ? 11.474 0.011 -4.996 1.00 98.12 73 MET A CA 1
ATOM 559 C C . MET A 1 73 ? 12.333 -0.325 -3.770 1.00 98.12 73 MET A C 1
ATOM 561 O O . MET A 1 73 ? 12.264 0.430 -2.803 1.00 98.12 73 MET A O 1
ATOM 565 N N . PRO A 1 74 ? 13.142 -1.401 -3.738 1.00 96.81 74 PRO A N 1
ATOM 566 C CA . PRO A 1 74 ? 13.954 -1.739 -2.566 1.00 96.81 74 PRO A CA 1
ATOM 567 C C . PRO A 1 74 ? 14.855 -0.581 -2.113 1.00 96.81 74 PRO A C 1
ATOM 569 O O . PRO A 1 74 ? 15.407 0.159 -2.925 1.00 96.81 74 PRO A O 1
ATOM 572 N N . LYS A 1 75 ? 15.006 -0.396 -0.796 1.00 93.81 75 LYS A N 1
ATOM 573 C CA . LYS A 1 75 ? 15.856 0.665 -0.240 1.00 93.81 75 LYS A CA 1
ATOM 574 C C . LYS A 1 75 ? 17.273 0.137 -0.071 1.00 93.81 75 LYS A C 1
ATOM 576 O O . LYS A 1 75 ? 17.497 -0.840 0.642 1.00 93.81 75 LYS A O 1
ATOM 581 N N . ARG A 1 76 ? 18.253 0.822 -0.659 1.00 88.69 76 ARG A N 1
ATOM 582 C CA . ARG A 1 76 ? 19.666 0.469 -0.481 1.00 88.69 76 ARG A CA 1
ATOM 583 C C . ARG A 1 76 ? 20.030 0.447 1.010 1.00 88.69 76 ARG A C 1
ATOM 585 O O . ARG A 1 76 ? 19.817 1.425 1.720 1.00 88.69 76 ARG A O 1
ATOM 592 N N . GLY A 1 77 ? 20.590 -0.672 1.473 1.00 89.62 77 GLY A N 1
ATOM 593 C CA . GLY A 1 77 ? 20.980 -0.862 2.876 1.00 89.62 77 GLY A CA 1
ATOM 594 C C . GLY A 1 77 ? 19.838 -1.247 3.826 1.00 89.62 77 GLY A C 1
ATOM 595 O O . GLY A 1 77 ? 20.058 -1.311 5.031 1.00 89.62 77 GLY A O 1
ATOM 596 N N . SER A 1 78 ? 18.628 -1.512 3.326 1.00 90.81 78 SER A N 1
ATOM 597 C CA . SER A 1 78 ? 17.516 -2.033 4.130 1.00 90.81 78 SER A CA 1
ATOM 598 C C . SER A 1 78 ? 16.824 -3.163 3.377 1.00 90.81 78 SER A C 1
ATOM 600 O O . SER A 1 78 ? 16.082 -2.926 2.425 1.00 90.81 78 SER A O 1
ATOM 602 N N . PHE A 1 79 ? 17.100 -4.397 3.795 1.00 92.88 79 PHE A N 1
ATOM 603 C CA . PHE A 1 79 ? 16.505 -5.585 3.196 1.00 92.88 79 PHE A CA 1
ATOM 604 C C . PHE A 1 79 ? 15.070 -5.781 3.687 1.00 92.88 79 PHE A C 1
ATOM 606 O O . PHE A 1 79 ? 14.809 -5.731 4.889 1.00 92.88 79 PHE A O 1
ATOM 613 N N . TYR A 1 80 ? 14.174 -6.072 2.750 1.00 94.38 80 TYR A N 1
ATOM 614 C CA . TYR A 1 80 ? 12.833 -6.567 3.019 1.00 94.38 80 TYR A CA 1
ATOM 615 C C . TYR A 1 80 ? 12.644 -7.847 2.220 1.00 94.38 80 TYR A C 1
ATOM 617 O O . TYR A 1 80 ? 13.006 -7.895 1.046 1.00 94.38 80 TYR A O 1
ATOM 625 N N . LYS A 1 81 ? 12.076 -8.872 2.857 1.00 96.50 81 LYS A N 1
ATOM 626 C CA . LYS A 1 81 ? 11.677 -10.089 2.152 1.00 96.50 81 LYS A CA 1
ATOM 627 C C . LYS A 1 81 ? 10.530 -9.760 1.197 1.00 96.50 81 LYS A C 1
ATOM 629 O O . LYS A 1 81 ? 9.666 -8.952 1.542 1.00 96.50 81 LYS A O 1
ATOM 634 N N . ARG A 1 82 ? 10.507 -10.402 0.031 1.00 97.44 82 ARG A N 1
ATOM 635 C CA . ARG A 1 82 ? 9.462 -10.181 -0.969 1.00 97.44 82 ARG A CA 1
ATOM 636 C C . ARG A 1 82 ? 8.104 -10.618 -0.431 1.00 97.44 82 ARG A C 1
ATOM 638 O O . ARG A 1 82 ? 8.013 -11.630 0.274 1.00 97.44 82 ARG A O 1
ATOM 645 N N . GLY A 1 83 ? 7.055 -9.902 -0.815 1.00 97.25 83 GLY A N 1
ATOM 646 C CA . GLY A 1 83 ? 5.684 -10.236 -0.438 1.00 97.25 83 GLY A CA 1
ATOM 647 C C . GLY A 1 83 ? 4.918 -9.082 0.193 1.00 97.25 83 GLY A C 1
ATOM 648 O O . GLY A 1 83 ? 5.433 -7.975 0.353 1.00 97.25 83 GLY A O 1
ATOM 649 N N . LEU A 1 84 ? 3.668 -9.370 0.560 1.00 96.31 84 LEU A N 1
ATOM 650 C CA . LEU A 1 84 ? 2.847 -8.454 1.350 1.00 96.31 84 LEU A CA 1
ATOM 651 C C . LEU A 1 84 ? 3.487 -8.251 2.725 1.00 96.31 84 LEU A C 1
ATOM 653 O O . LEU A 1 84 ? 3.799 -9.227 3.407 1.00 96.31 84 LEU A O 1
ATOM 657 N N . GLU A 1 85 ? 3.682 -6.994 3.114 1.00 96.44 85 GLU A N 1
ATOM 658 C CA . GLU A 1 85 ? 4.409 -6.650 4.341 1.00 96.44 85 GLU A CA 1
ATOM 659 C C . GLU A 1 85 ? 3.535 -5.911 5.350 1.00 96.44 85 GLU A C 1
ATOM 661 O O . GLU A 1 85 ? 3.493 -6.293 6.516 1.00 96.44 85 GLU A O 1
ATOM 666 N N . HIS A 1 86 ? 2.794 -4.902 4.899 1.00 96.19 86 HIS A N 1
ATOM 667 C CA . HIS A 1 86 ? 1.873 -4.149 5.743 1.00 96.19 86 HIS A CA 1
ATOM 668 C C . HIS A 1 86 ? 0.634 -3.710 4.960 1.00 96.19 86 HIS A C 1
ATOM 670 O O . HIS A 1 86 ? 0.534 -3.904 3.744 1.00 96.19 86 HIS A O 1
ATOM 676 N N . ALA A 1 87 ? -0.317 -3.128 5.683 1.00 95.81 87 ALA A N 1
ATOM 677 C CA . ALA A 1 87 ? -1.503 -2.509 5.126 1.00 95.81 87 ALA A CA 1
ATOM 678 C C . ALA A 1 87 ? -1.846 -1.242 5.910 1.00 95.81 87 ALA A C 1
ATOM 680 O O . ALA A 1 87 ? -1.556 -1.160 7.106 1.00 95.81 87 ALA A O 1
ATOM 681 N N . GLU A 1 88 ? -2.493 -0.293 5.246 1.00 96.00 88 GLU A N 1
ATOM 682 C CA . GLU A 1 88 ? -2.951 0.953 5.852 1.00 96.00 88 GLU A CA 1
ATOM 683 C C . GLU A 1 88 ? -4.477 0.991 5.914 1.00 96.00 88 GLU A C 1
ATOM 685 O O . GLU A 1 88 ? -5.170 0.531 5.006 1.00 96.00 88 GLU A O 1
ATOM 690 N N . ILE A 1 89 ? -5.014 1.506 7.019 1.00 92.56 89 ILE A N 1
ATOM 691 C CA . ILE A 1 89 ? -6.451 1.538 7.307 1.00 92.56 89 ILE A CA 1
ATOM 692 C C . ILE A 1 89 ? -6.855 2.984 7.566 1.00 92.56 89 ILE A C 1
ATOM 694 O O . ILE A 1 89 ? -6.215 3.682 8.354 1.00 92.56 89 ILE A O 1
ATOM 698 N N . VAL A 1 90 ? -7.956 3.414 6.954 1.00 91.56 90 VAL A N 1
ATOM 699 C CA . VAL A 1 90 ? -8.543 4.727 7.224 1.00 91.56 90 VAL A CA 1
ATOM 700 C C . VAL A 1 90 ? -9.311 4.666 8.541 1.00 91.56 90 VAL A C 1
ATOM 702 O O . VAL A 1 90 ? -10.256 3.889 8.683 1.00 91.56 90 VAL A O 1
ATOM 705 N N . VAL A 1 91 ? -8.928 5.507 9.501 1.00 88.94 91 VAL A N 1
ATOM 706 C CA . VAL A 1 91 ? -9.582 5.595 10.814 1.00 88.94 91 VAL A CA 1
ATOM 707 C C . VAL A 1 91 ? -10.392 6.890 10.942 1.00 88.94 91 VAL A C 1
ATOM 709 O O . VAL A 1 91 ? -9.963 7.930 10.444 1.00 88.94 91 VAL A O 1
ATOM 712 N N . PRO A 1 92 ? -11.546 6.883 11.635 1.00 86.38 92 PRO A N 1
ATOM 713 C CA . PRO A 1 92 ? -12.397 8.067 11.785 1.00 86.38 92 PRO A CA 1
ATOM 714 C C . PRO A 1 92 ? -11.944 9.006 12.922 1.00 86.38 92 PRO A C 1
ATOM 716 O O . PRO A 1 92 ? -12.750 9.773 13.448 1.00 86.38 92 PRO A O 1
ATOM 719 N N . TYR A 1 93 ? -10.679 8.927 13.342 1.00 85.25 93 TYR A N 1
ATOM 720 C CA . TYR A 1 93 ? -10.132 9.650 14.492 1.00 85.25 93 TYR A CA 1
ATOM 721 C C . TYR A 1 93 ? -8.845 10.375 14.106 1.00 85.25 93 TYR A C 1
ATOM 723 O O . TYR A 1 93 ? -8.113 9.912 13.232 1.00 85.25 93 TYR A O 1
ATOM 731 N N . ASP A 1 94 ? -8.516 11.459 14.810 1.00 87.62 94 ASP A N 1
ATOM 732 C CA . ASP A 1 94 ? -7.138 11.950 14.777 1.00 87.62 94 ASP A CA 1
ATOM 733 C C . ASP A 1 94 ? -6.186 10.955 15.462 1.00 87.62 94 ASP A C 1
ATOM 735 O O . ASP A 1 94 ? -6.597 10.128 16.280 1.00 87.62 94 ASP A O 1
ATOM 739 N N . LEU A 1 95 ? -4.897 11.034 15.130 1.00 85.88 95 LEU A N 1
ATOM 740 C CA . LEU A 1 95 ? -3.894 10.070 15.583 1.00 85.88 95 LEU A CA 1
ATOM 741 C C . LEU A 1 95 ? -3.765 10.004 17.116 1.00 85.88 95 LEU A C 1
ATOM 743 O O . LEU A 1 95 ? -3.658 8.915 17.681 1.00 85.88 95 LEU A O 1
ATOM 747 N N . VAL A 1 96 ? -3.817 11.144 17.813 1.00 85.62 96 VAL A N 1
ATOM 748 C CA . VAL A 1 96 ? -3.693 11.189 19.281 1.00 85.62 96 VAL A CA 1
ATOM 749 C C . VAL A 1 96 ? -4.928 10.574 19.935 1.00 85.62 96 VAL A C 1
ATOM 751 O O . VAL A 1 96 ? -4.819 9.800 20.889 1.00 85.62 96 VAL A O 1
ATOM 754 N N . GLN A 1 97 ? -6.111 10.899 19.422 1.00 87.12 97 GLN A N 1
ATOM 755 C CA . GLN A 1 97 ? -7.374 10.305 19.836 1.00 87.12 97 GLN A CA 1
ATOM 756 C C . GLN A 1 97 ? -7.415 8.800 19.587 1.00 87.12 97 GLN A C 1
ATOM 758 O O . GLN A 1 97 ? -7.860 8.060 20.464 1.00 87.12 97 GLN A O 1
ATOM 763 N N . PHE A 1 98 ? -6.931 8.351 18.430 1.00 87.69 98 PHE A N 1
ATOM 764 C CA . PHE A 1 98 ? -6.862 6.945 18.058 1.00 87.69 98 PHE A CA 1
ATOM 765 C C . PHE A 1 98 ? -5.995 6.148 19.037 1.00 87.69 98 PHE A C 1
ATOM 767 O O . PHE A 1 98 ? -6.457 5.150 19.592 1.00 87.69 98 PHE A O 1
ATOM 774 N N . ILE A 1 99 ? -4.787 6.642 19.332 1.00 86.56 99 ILE A N 1
ATOM 775 C CA . ILE A 1 99 ? -3.873 6.013 20.295 1.00 86.56 99 ILE A CA 1
ATOM 776 C C . ILE A 1 99 ? -4.509 5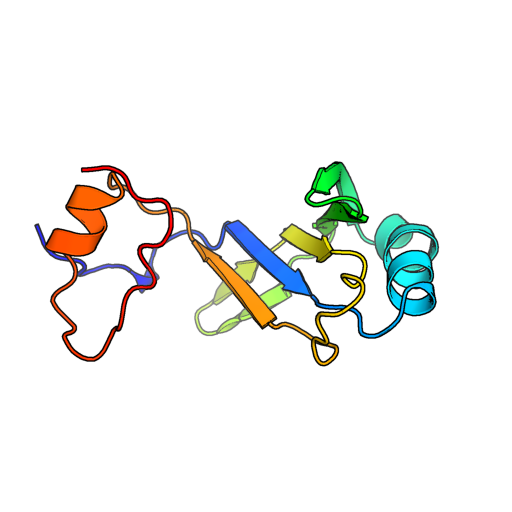.957 21.691 1.00 86.56 99 ILE A C 1
ATOM 778 O O . ILE A 1 99 ? -4.470 4.914 22.333 1.00 86.56 99 ILE A O 1
ATOM 782 N N . LYS A 1 100 ? -5.153 7.040 22.154 1.00 84.31 100 LYS A N 1
ATOM 783 C CA . LYS A 1 100 ? -5.842 7.071 23.462 1.00 84.31 100 LYS A CA 1
ATOM 784 C C . LYS A 1 100 ? -7.071 6.160 23.529 1.00 84.31 100 LYS A C 1
ATOM 786 O O . LYS A 1 100 ? -7.422 5.689 24.608 1.00 84.31 100 LYS A O 1
ATOM 791 N N . ALA A 1 101 ? -7.772 5.978 22.411 1.00 84.19 101 ALA A N 1
ATOM 792 C CA . ALA A 1 101 ? -8.950 5.120 22.323 1.00 84.19 101 ALA A CA 1
ATOM 793 C C . ALA A 1 101 ? -8.582 3.633 22.220 1.00 84.19 101 ALA A C 1
ATOM 795 O O . ALA A 1 101 ? -9.434 2.781 22.498 1.00 84.19 101 ALA A O 1
ATOM 796 N N . GLN A 1 102 ? -7.338 3.320 21.842 1.00 84.12 102 GLN A N 1
ATOM 797 C CA . GLN A 1 102 ? -6.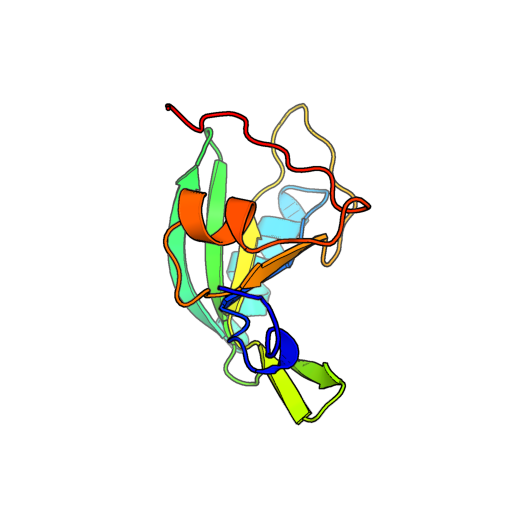816 1.964 21.874 1.00 84.12 102 GLN A CA 1
ATOM 798 C C . GLN A 1 102 ? -6.576 1.523 23.319 1.00 84.12 102 GLN A C 1
ATOM 800 O O . GLN A 1 102 ? -5.809 2.134 24.053 1.00 84.12 102 GLN A O 1
ATOM 805 N N . LYS A 1 103 ? -7.233 0.430 23.708 1.00 79.00 103 LYS A N 1
ATOM 806 C CA . LYS A 1 103 ? -7.137 -0.175 25.046 1.00 79.00 103 LYS A CA 1
ATOM 807 C C . LYS A 1 103 ? -6.430 -1.528 25.046 1.00 79.00 103 LYS A C 1
ATOM 809 O O . LYS A 1 103 ? -6.334 -2.174 26.082 1.00 79.00 103 LYS A O 1
ATOM 814 N N . ASN A 1 104 ? -6.012 -2.005 23.877 1.00 83.44 104 ASN A N 1
ATOM 815 C CA . ASN A 1 104 ? -5.249 -3.232 23.764 1.00 83.44 104 ASN A CA 1
ATOM 816 C C . ASN A 1 104 ? -3.781 -2.960 24.112 1.00 83.44 104 ASN A C 1
ATOM 818 O O . ASN A 1 104 ? -2.995 -2.588 23.241 1.00 83.44 104 ASN A O 1
ATOM 822 N N . ASP A 1 105 ? -3.426 -3.191 25.375 1.00 82.25 105 ASP A N 1
ATOM 823 C CA . ASP A 1 105 ? -2.069 -2.998 25.905 1.00 82.25 105 ASP A CA 1
ATOM 824 C C . ASP A 1 105 ? -1.015 -3.916 25.253 1.00 82.25 105 ASP A C 1
ATOM 826 O O . ASP A 1 105 ? 0.184 -3.695 25.416 1.00 82.25 105 ASP A O 1
ATOM 830 N N . ALA A 1 106 ? -1.428 -4.939 24.491 1.00 87.69 106 ALA A N 1
ATOM 831 C CA . ALA A 1 106 ? -0.505 -5.770 23.718 1.00 87.69 106 ALA A CA 1
ATOM 832 C C . ALA A 1 106 ? 0.020 -5.069 22.450 1.00 87.69 106 ALA A C 1
ATOM 834 O O . ALA A 1 106 ? 0.982 -5.543 21.843 1.00 87.69 106 ALA A O 1
ATOM 835 N N . ILE A 1 107 ? -0.605 -3.965 22.024 1.00 84.12 107 ILE A N 1
ATOM 836 C CA . ILE A 1 107 ? -0.160 -3.190 20.864 1.00 84.12 107 ILE A CA 1
ATOM 837 C C . ILE A 1 107 ? 0.935 -2.221 21.305 1.00 84.12 107 ILE A C 1
ATOM 839 O O . ILE A 1 107 ? 0.696 -1.286 22.067 1.00 84.12 107 ILE A O 1
ATOM 843 N N . VAL A 1 108 ? 2.138 -2.421 20.770 1.00 86.31 108 VAL A N 1
ATOM 844 C CA . VAL A 1 108 ? 3.259 -1.495 20.940 1.00 86.31 108 VAL A CA 1
ATOM 845 C C . VAL A 1 108 ? 3.272 -0.524 19.767 1.00 86.31 108 VAL A C 1
ATOM 847 O O . VAL A 1 108 ? 3.432 -0.933 18.619 1.00 86.31 108 VAL A O 1
ATOM 850 N N . TRP A 1 109 ? 3.112 0.764 20.056 1.00 85.81 109 TRP A N 1
ATOM 851 C CA . TRP A 1 109 ? 3.147 1.812 19.042 1.00 85.81 109 TRP A CA 1
ATOM 852 C C . TRP A 1 109 ? 4.582 2.255 18.739 1.00 85.81 109 TRP A C 1
ATOM 854 O O . TRP A 1 109 ? 5.309 2.655 19.650 1.00 85.81 109 TRP A O 1
ATOM 864 N N . ASP A 1 110 ? 4.966 2.267 17.461 1.00 88.38 110 ASP A N 1
ATOM 865 C CA . ASP A 1 110 ? 6.106 3.067 17.001 1.00 88.38 110 ASP A CA 1
ATOM 866 C C . ASP A 1 110 ? 5.624 4.501 16.744 1.00 88.38 110 ASP A C 1
ATOM 868 O O . ASP A 1 110 ? 4.934 4.780 15.765 1.00 88.38 110 ASP A O 1
ATOM 872 N N . LEU A 1 111 ? 5.951 5.407 17.668 1.00 86.25 111 LEU A N 1
ATOM 873 C CA . LEU A 1 111 ? 5.536 6.815 17.636 1.00 86.25 111 LEU A CA 1
ATOM 874 C C . LEU A 1 111 ? 6.622 7.737 17.068 1.00 86.25 111 LEU A C 1
ATOM 876 O O . LEU A 1 111 ? 6.604 8.949 17.301 1.00 86.25 111 LEU A O 1
ATOM 880 N N . LYS A 1 112 ? 7.616 7.189 16.364 1.00 85.19 112 LYS A N 1
ATOM 881 C CA . LYS A 1 112 ? 8.705 7.991 15.812 1.00 85.19 112 LYS A CA 1
ATOM 882 C C . LYS A 1 112 ? 8.162 9.087 14.890 1.00 85.19 112 LYS A C 1
ATOM 884 O O . LYS A 1 112 ? 7.480 8.819 13.910 1.00 85.19 112 LYS A O 1
ATOM 889 N N . GLY A 1 113 ? 8.528 10.333 15.185 1.00 79.19 113 GLY A N 1
ATOM 890 C CA . GLY A 1 113 ? 8.097 11.502 14.411 1.00 79.19 113 GLY A CA 1
ATOM 891 C C . GLY A 1 113 ? 6.772 12.117 14.869 1.00 79.19 113 GLY A C 1
ATOM 892 O O . GLY A 1 113 ? 6.426 13.189 14.379 1.00 79.19 113 GLY A O 1
ATOM 893 N N . LEU A 1 114 ? 6.075 11.513 15.838 1.00 80.56 114 LEU A N 1
ATOM 894 C CA . LEU A 1 114 ? 4.934 12.142 16.494 1.00 80.56 114 LEU A CA 1
ATOM 895 C C . LEU A 1 114 ? 5.444 13.257 17.421 1.00 80.56 114 LEU A C 1
ATOM 897 O O . LEU A 1 114 ? 6.074 12.982 18.443 1.00 80.56 114 LEU A O 1
ATOM 901 N N . GLN A 1 115 ? 5.225 14.518 17.043 1.00 66.88 115 GLN A N 1
ATOM 902 C CA . GLN A 1 115 ? 5.459 15.651 17.941 1.00 66.88 115 GLN A CA 1
ATOM 903 C C . GLN A 1 115 ? 4.253 15.822 18.887 1.00 66.88 115 GLN A C 1
ATOM 905 O O . GLN A 1 115 ? 3.128 15.573 18.450 1.00 66.88 115 GLN A O 1
ATOM 910 N N . PRO A 1 116 ? 4.480 16.177 20.168 1.00 60.09 116 PRO A N 1
ATOM 911 C CA . PRO A 1 116 ? 3.415 16.400 21.147 1.00 60.09 116 PRO A CA 1
ATOM 912 C C . PRO A 1 116 ? 2.534 17.614 20.833 1.00 60.09 116 PRO A C 1
ATOM 914 O O . PRO A 1 116 ? 3.034 18.568 20.193 1.00 60.09 116 PRO A O 1
#

Organism: Saprolegnia diclina (strain VS20) (NCBI:txid1156394)

InterPro domains:
  IPR010393 Protein of unknown function DUF991, YecM-like [PF06185] (8-99)
  IPR010393 Protein of unknown function DUF991, YecM-like [PTHR37519] (7-102)
  IPR029068 Glyoxalase/Bleomycin resistance protein/Dihydroxybiphenyl dioxygenase [G3DSA:3.10.180.10] (1-114)
  IPR029068 Glyoxalase/Bleomycin resistance protein/Dihydroxybiphenyl dioxygenase [SSF54593] (8-100)

Secondary structure (DSSP, 8-state):
-----GGGS-EEEEEEE-SSHHHHHHIIIIIGGGTEEEEEEEE-SSSEEEEEEEEEEEE-TTS-EEEEEEEEPPBTTB---SEEEEEEE--SS-HHHHHHH---TT-----TT---

Foldseek 3Di:
DAPPPQVPWAFAEWEWEDQAQVVLCCCVPPPQVVFWAWPDWDQDPNWIKTKTFGNDWDADPPRHTHRIYIYTRDDVPDGDDGGTDDTDTDDPDDPVVVVVNDPPPVDDDPCPPPDD

Radius of gyration: 16.37 Å; chains: 1; bounding box: 37×29×44 Å

pLDDT: mean 91.94, std 8.31, range [60.09, 98.88]

Sequence (116 aa):
MQIEQACEWTLDHVCYRCEEEAEYTHLARTVLPTMATLLVESEVGGRPIATFKLHAAIPLAGGRSVDVLEVPMPKRGSFYKRGLEHAEIVVPYDLVQFIKAQKNDAIVWDLKGLQP